Protein AF-A0A9Q4H996-F1 (afdb_monomer)

Radius of gyration: 12.14 Å; Cα contacts (8 Å, |Δi|>4): 19; chains: 1; bounding box: 23×21×29 Å

Secondary structure (DSSP, 8-state):
-----------S----EEEETTEEEEPPHHHHHHHHHH--

Mean predicted aligned error: 11.45 Å

Organism: Bacillus spizizenii (NCBI:txid96241)

Structure (mmCIF, N/CA/C/O backbone):
data_AF-A0A9Q4H996-F1
#
_entry.id   AF-A0A9Q4H996-F1
#
loop_
_atom_site.group_PDB
_atom_site.id
_atom_site.type_symbol
_atom_site.label_atom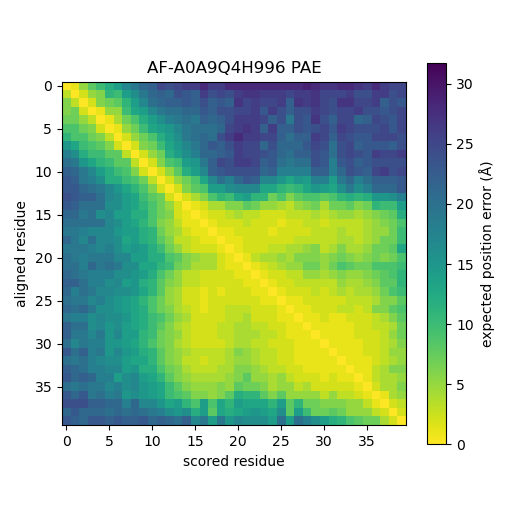_id
_atom_site.label_alt_id
_atom_site.label_comp_id
_atom_site.label_asym_id
_atom_site.label_entity_id
_atom_site.label_seq_id
_atom_site.pdbx_PDB_ins_code
_atom_site.Cartn_x
_atom_site.Cartn_y
_atom_site.Cartn_z
_atom_site.occupancy
_atom_site.B_iso_or_equiv
_atom_site.auth_seq_id
_atom_site.auth_comp_id
_atom_site.auth_asym_id
_atom_site.auth_atom_id
_atom_site.pdbx_PDB_model_num
ATOM 1 N N . MET A 1 1 ? -6.394 14.114 -21.477 1.00 41.19 1 MET A N 1
ATOM 2 C CA . MET A 1 1 ? -6.891 13.271 -20.369 1.00 41.19 1 MET A CA 1
ATOM 3 C C . MET A 1 1 ? -6.023 13.587 -19.159 1.00 41.19 1 MET A C 1
ATOM 5 O O . MET A 1 1 ? -4.945 13.025 -19.016 1.00 41.19 1 MET A O 1
ATOM 9 N N . GLU A 1 2 ? -6.408 14.608 -18.393 1.00 35.34 2 GLU A N 1
ATOM 10 C CA . GLU A 1 2 ? -5.640 15.069 -17.233 1.00 35.34 2 GLU A CA 1
ATOM 11 C C . GLU A 1 2 ? -5.692 14.020 -16.123 1.00 35.34 2 GLU A C 1
ATOM 13 O O . GLU A 1 2 ? -6.764 13.627 -15.669 1.00 35.34 2 GLU A O 1
ATOM 18 N N . LYS A 1 3 ? -4.523 13.536 -15.699 1.00 45.31 3 LYS A N 1
ATOM 19 C CA . LYS A 1 3 ? -4.392 12.775 -14.458 1.00 45.31 3 LYS A CA 1
ATOM 20 C C . LYS A 1 3 ? -4.141 13.793 -13.354 1.00 45.31 3 LYS A C 1
ATOM 22 O O . LYS A 1 3 ? -2.998 14.167 -13.116 1.00 45.31 3 LYS A O 1
ATOM 27 N N . THR A 1 4 ? -5.210 14.274 -12.727 1.00 43.88 4 THR A N 1
ATOM 28 C CA . THR A 1 4 ? -5.128 15.154 -11.559 1.00 43.88 4 THR A CA 1
ATOM 29 C C . THR A 1 4 ? -4.446 14.393 -10.423 1.00 43.88 4 THR A C 1
ATOM 31 O O . THR A 1 4 ? -5.041 13.535 -9.776 1.00 43.88 4 THR A O 1
ATOM 34 N N . TYR A 1 5 ? -3.157 14.658 -10.230 1.00 47.50 5 TYR A N 1
ATOM 35 C CA . TYR A 1 5 ? -2.370 14.114 -9.133 1.00 47.50 5 TYR A CA 1
ATOM 36 C C . TYR A 1 5 ? -2.542 15.052 -7.934 1.00 47.50 5 TYR A C 1
ATOM 38 O O . TYR A 1 5 ? -1.812 16.029 -7.785 1.00 47.50 5 TYR A O 1
ATOM 46 N N . CYS A 1 6 ? -3.567 14.809 -7.113 1.00 46.31 6 CYS A N 1
ATOM 47 C CA . CYS A 1 6 ? -3.719 15.504 -5.836 1.00 46.31 6 CYS A CA 1
ATOM 48 C C . CYS A 1 6 ? -2.610 15.040 -4.885 1.00 46.31 6 CYS A C 1
ATOM 50 O O . CYS A 1 6 ? -2.712 13.985 -4.265 1.00 46.31 6 CYS A O 1
ATOM 52 N N . HIS A 1 7 ? -1.542 15.831 -4.787 1.00 51.12 7 HIS A N 1
ATOM 53 C CA . HIS A 1 7 ? -0.551 15.724 -3.722 1.00 51.12 7 HIS A CA 1
ATOM 54 C C . HIS A 1 7 ? -1.092 16.429 -2.472 1.00 51.12 7 HIS A C 1
ATOM 56 O O . HIS A 1 7 ? -0.878 17.624 -2.272 1.00 51.12 7 HIS A O 1
ATOM 62 N N . SER A 1 8 ? -1.820 15.690 -1.636 1.00 50.69 8 SER A N 1
ATOM 63 C CA . SER A 1 8 ? -2.157 16.144 -0.287 1.00 50.69 8 SER A CA 1
ATOM 64 C C . SER A 1 8 ? -0.990 15.820 0.638 1.00 50.69 8 SER A C 1
ATOM 66 O O . SER A 1 8 ? -0.807 14.692 1.075 1.00 50.69 8 SER A O 1
ATOM 68 N N . SER A 1 9 ? -0.165 16.833 0.887 1.00 53.59 9 SER A N 1
ATOM 69 C CA . SER A 1 9 ? 0.954 16.803 1.825 1.00 53.59 9 SER A CA 1
ATOM 70 C C . SER A 1 9 ? 0.471 16.680 3.275 1.00 53.59 9 SER A C 1
ATOM 72 O O . SER A 1 9 ? 0.346 17.689 3.964 1.00 53.59 9 SER A O 1
ATOM 74 N N . GLU A 1 10 ? 0.265 15.462 3.773 1.00 52.25 10 GLU A N 1
ATOM 75 C CA . GLU A 1 10 ? 0.185 15.192 5.214 1.00 52.25 10 GLU A CA 1
ATOM 76 C C . GLU A 1 10 ? 1.293 14.214 5.625 1.00 52.25 10 GLU A C 1
ATOM 78 O O . GLU A 1 10 ? 1.324 13.040 5.263 1.00 52.25 10 GLU A O 1
ATOM 83 N N . LYS A 1 11 ? 2.268 14.744 6.373 1.00 52.94 11 LYS A N 1
ATOM 84 C CA . LYS A 1 11 ? 3.431 14.036 6.925 1.00 52.94 11 LYS A CA 1
ATOM 85 C C . LYS A 1 11 ? 3.013 13.039 8.017 1.00 52.94 11 LYS A C 1
ATOM 87 O O . LYS A 1 11 ? 3.275 13.252 9.197 1.00 52.94 11 LYS A O 1
ATOM 92 N N . G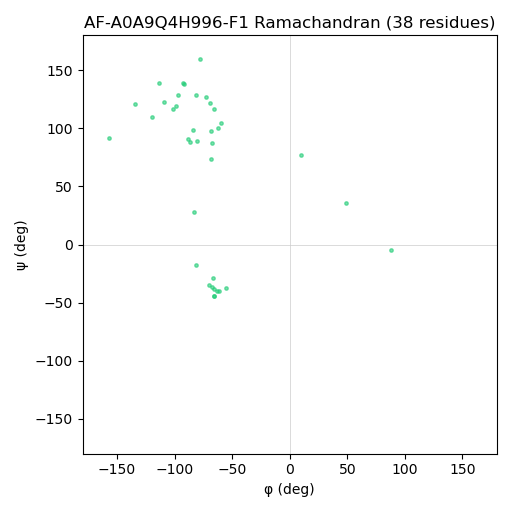LY A 1 12 ? 2.411 11.927 7.626 1.00 51.25 12 GLY A N 1
ATOM 93 C CA . GLY A 1 12 ? 2.162 10.785 8.498 1.00 51.25 12 GLY A CA 1
ATOM 94 C C . GLY A 1 12 ? 1.997 9.541 7.649 1.00 51.25 12 GLY A C 1
ATOM 95 O O . GLY A 1 12 ? 0.891 9.310 7.189 1.00 51.25 12 GLY A O 1
ATOM 96 N N . SER A 1 13 ? 3.099 8.807 7.405 1.00 61.28 13 SER A N 1
ATOM 97 C CA . SER A 1 13 ? 3.190 7.565 6.604 1.00 61.28 13 SER A CA 1
ATOM 98 C C . SER A 1 13 ? 1.913 7.254 5.828 1.00 61.28 13 SER A C 1
ATOM 100 O O . SER A 1 13 ? 1.100 6.437 6.269 1.00 61.28 13 SER A O 1
ATOM 102 N N . GLU A 1 14 ? 1.716 7.976 4.723 1.00 69.00 14 GLU A N 1
ATOM 103 C CA . GLU A 1 14 ? 0.490 7.919 3.939 1.00 69.00 14 GLU A CA 1
ATOM 104 C C . GLU A 1 14 ? 0.303 6.477 3.462 1.00 69.00 14 GLU A C 1
ATOM 106 O O . GLU A 1 14 ? 1.050 5.958 2.629 1.00 69.00 14 GLU A O 1
ATOM 111 N N . ALA A 1 15 ? -0.630 5.768 4.098 1.00 75.69 15 ALA A N 1
ATOM 112 C CA . ALA A 1 15 ? -0.882 4.376 3.787 1.00 75.69 15 ALA A CA 1
ATOM 113 C C . ALA A 1 15 ? -1.438 4.301 2.365 1.00 75.69 15 ALA A C 1
ATOM 115 O O . ALA A 1 15 ? -2.522 4.811 2.085 1.00 75.69 15 ALA A O 1
ATOM 116 N N . VAL A 1 16 ? -0.703 3.644 1.473 1.00 83.94 16 VAL A N 1
ATOM 117 C CA . VAL A 1 16 ? 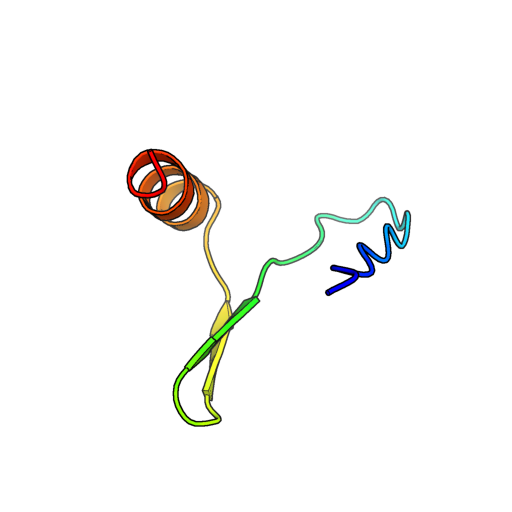-1.119 3.490 0.081 1.00 83.94 16 VAL A CA 1
ATOM 118 C C . VAL A 1 16 ? -2.107 2.335 -0.018 1.00 83.94 16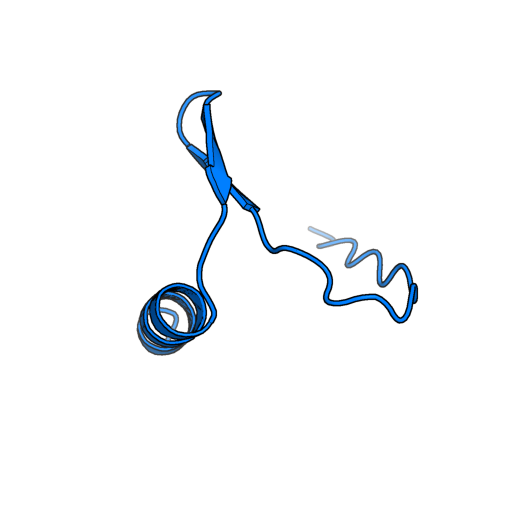 VAL A C 1
ATOM 120 O O . VAL A 1 16 ? -1.842 1.229 0.455 1.00 83.94 16 VAL A O 1
ATOM 123 N N . TYR A 1 17 ? -3.255 2.589 -0.643 1.00 88.88 17 TYR A N 1
ATOM 124 C CA . TYR A 1 17 ? -4.285 1.581 -0.874 1.00 88.88 17 TYR A CA 1
ATOM 125 C C . TYR A 1 17 ? -4.437 1.298 -2.365 1.00 88.88 17 TYR A C 1
ATOM 127 O O . TYR A 1 17 ? -4.472 2.215 -3.184 1.00 88.88 17 TYR A O 1
ATOM 135 N N . LEU A 1 18 ? -4.598 0.023 -2.710 1.00 87.06 18 LEU A N 1
ATOM 136 C CA . LEU A 1 18 ? -5.017 -0.409 -4.036 1.00 87.06 18 LEU A CA 1
ATOM 137 C C . LEU A 1 18 ? -6.522 -0.674 -4.025 1.00 87.06 18 LEU A C 1
ATOM 139 O O . LEU A 1 18 ? -7.013 -1.415 -3.173 1.00 87.06 18 LEU A O 1
ATOM 143 N N . THR A 1 19 ? -7.246 -0.090 -4.981 1.00 89.69 19 THR A N 1
ATOM 144 C CA . THR A 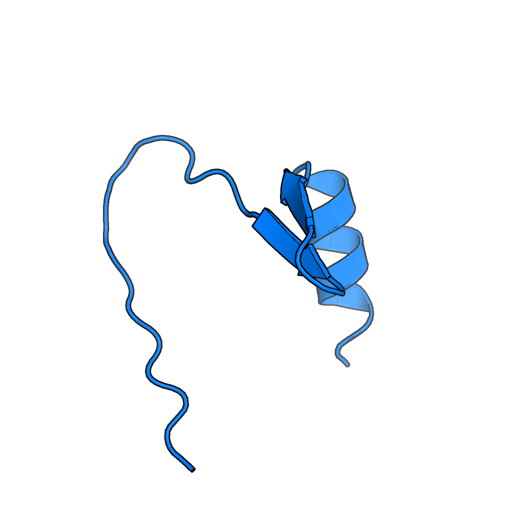1 19 ? -8.670 -0.385 -5.177 1.00 89.69 19 THR A CA 1
ATOM 145 C C . THR A 1 19 ? -8.833 -1.386 -6.313 1.00 89.69 19 THR A C 1
ATOM 147 O O . THR A 1 19 ? -8.451 -1.095 -7.446 1.00 89.69 19 THR A O 1
ATOM 150 N N . VAL A 1 20 ? -9.407 -2.557 -6.028 1.00 85.38 20 VAL A N 1
ATOM 151 C CA . VAL A 1 20 ? -9.666 -3.612 -7.022 1.00 85.38 20 VAL A CA 1
ATOM 152 C C . VAL A 1 20 ? -11.081 -4.136 -6.836 1.00 85.38 20 VAL A C 1
ATOM 154 O O . VAL A 1 20 ? -11.416 -4.624 -5.763 1.00 85.38 20 VAL A O 1
ATOM 157 N N . ARG A 1 21 ? -11.921 -4.043 -7.876 1.00 90.19 21 ARG A N 1
ATOM 158 C CA . ARG A 1 21 ? -13.314 -4.546 -7.871 1.00 90.19 21 ARG A CA 1
ATOM 159 C C . ARG A 1 21 ? -14.134 -4.115 -6.636 1.00 90.19 21 ARG A C 1
ATOM 161 O O . ARG A 1 21 ? -14.937 -4.888 -6.131 1.00 90.19 21 ARG A O 1
ATOM 168 N N . GLY A 1 22 ? -13.912 -2.896 -6.140 1.00 91.44 22 GLY A N 1
ATOM 169 C CA . GLY A 1 22 ? -14.600 -2.352 -4.960 1.00 91.44 22 GLY A CA 1
ATOM 170 C C . GLY A 1 22 ? -13.941 -2.663 -3.610 1.00 91.44 22 GLY A C 1
ATOM 171 O O . GLY A 1 22 ? -14.363 -2.117 -2.596 1.00 91.44 22 GLY A O 1
ATOM 172 N N . TYR A 1 23 ? -12.877 -3.466 -3.577 1.00 88.31 23 TYR A N 1
ATOM 173 C CA . TYR A 1 23 ? -12.098 -3.730 -2.367 1.00 88.31 23 TYR A CA 1
ATOM 174 C C . TYR A 1 23 ? -10.936 -2.748 -2.234 1.00 88.31 23 TYR A C 1
ATOM 176 O O . TYR A 1 23 ? -10.243 -2.479 -3.216 1.00 88.31 23 TYR A O 1
ATOM 184 N N . ARG A 1 24 ? -10.690 -2.257 -1.013 1.00 88.81 24 ARG A N 1
ATOM 185 C CA . ARG A 1 24 ? -9.504 -1.461 -0.658 1.00 88.81 24 ARG A CA 1
ATOM 186 C C . ARG A 1 24 ? -8.495 -2.336 0.074 1.00 88.81 24 ARG A C 1
ATOM 188 O O . ARG A 1 24 ? -8.760 -2.800 1.178 1.00 88.81 24 ARG A O 1
ATOM 195 N N . ILE A 1 25 ? -7.329 -2.522 -0.530 1.00 90.19 25 ILE A N 1
ATOM 196 C CA . ILE A 1 25 ? -6.234 -3.328 0.013 1.00 90.19 25 ILE A CA 1
ATOM 197 C C . ILE A 1 25 ? -5.120 -2.380 0.441 1.00 90.19 25 ILE A C 1
ATOM 199 O O . ILE A 1 25 ? -4.637 -1.600 -0.377 1.00 90.19 25 ILE A O 1
ATOM 203 N N . LYS A 1 26 ? -4.713 -2.430 1.712 1.00 90.62 26 LYS A N 1
ATOM 204 C CA . LYS A 1 26 ? -3.557 -1.670 2.201 1.00 90.62 26 LYS A CA 1
ATOM 205 C C . LYS A 1 26 ? -2.280 -2.315 1.672 1.00 90.62 26 LYS A C 1
ATOM 207 O O . LYS A 1 26 ? -2.088 -3.513 1.860 1.00 90.62 26 LYS A O 1
ATOM 212 N N . LEU A 1 27 ? -1.424 -1.532 1.029 1.00 87.38 27 LEU A N 1
ATOM 213 C CA . LEU A 1 27 ? -0.153 -2.011 0.504 1.00 87.38 27 LEU A CA 1
ATOM 214 C C . LEU A 1 27 ? 0.96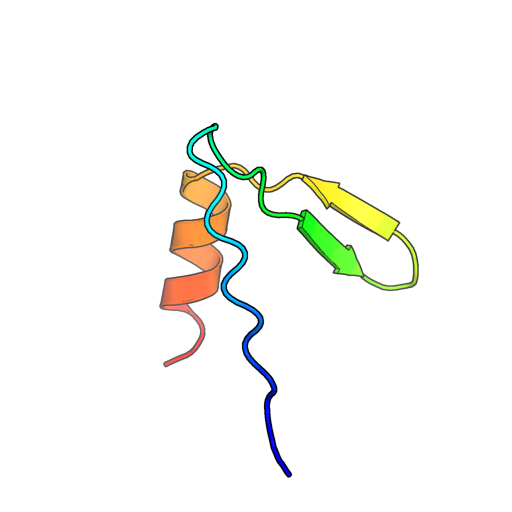7 -1.803 1.519 1.00 87.38 27 LEU A C 1
ATOM 216 O O . LEU A 1 27 ? 1.060 -0.751 2.158 1.00 87.38 27 LEU A O 1
ATOM 220 N N . SER A 1 28 ? 1.844 -2.798 1.631 1.00 89.62 28 SER A N 1
ATOM 221 C CA . SER A 1 28 ? 3.136 -2.622 2.287 1.00 89.62 28 SER A CA 1
ATOM 222 C C . SER A 1 28 ? 4.131 -1.905 1.357 1.00 89.62 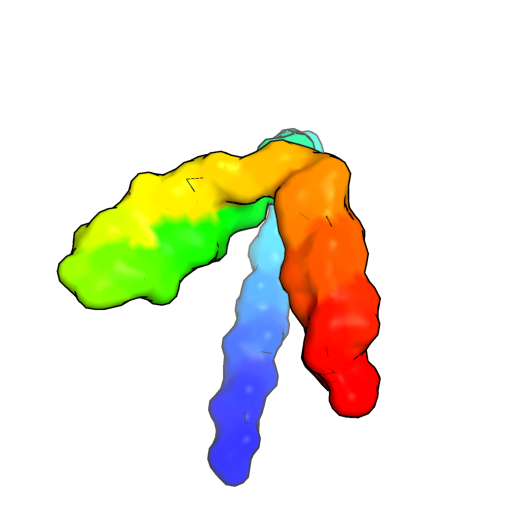28 SER A C 1
ATOM 224 O O . SER A 1 28 ? 3.971 -1.939 0.130 1.00 89.62 28 SER A O 1
ATOM 226 N N . PRO A 1 29 ? 5.197 -1.291 1.902 1.00 86.69 29 PRO A N 1
ATOM 227 C CA . PRO A 1 29 ? 6.252 -0.684 1.089 1.00 86.69 29 PRO A CA 1
ATOM 228 C C . PRO A 1 29 ? 6.883 -1.657 0.079 1.00 86.69 29 PRO A C 1
ATOM 230 O O . PRO A 1 29 ? 7.164 -1.279 -1.057 1.00 86.69 29 PRO A O 1
ATOM 233 N N . GLU A 1 30 ? 7.057 -2.927 0.457 1.00 88.44 30 GLU A N 1
ATOM 234 C CA . GLU A 1 30 ? 7.592 -3.964 -0.435 1.00 88.44 30 GLU A CA 1
ATOM 235 C C . GLU A 1 30 ? 6.652 -4.256 -1.609 1.00 88.44 30 GLU A C 1
ATOM 237 O O . GLU A 1 30 ? 7.090 -4.301 -2.759 1.00 88.44 30 GLU A O 1
ATOM 242 N N . GLN A 1 31 ? 5.346 -4.375 -1.351 1.00 87.19 31 GLN A N 1
ATOM 243 C CA . GLN A 1 31 ? 4.345 -4.567 -2.405 1.00 87.19 31 GLN A CA 1
ATOM 244 C C . GLN A 1 31 ? 4.286 -3.361 -3.346 1.00 87.19 31 GLN A C 1
ATOM 246 O O . GLN A 1 31 ? 4.203 -3.523 -4.563 1.00 87.19 31 GLN A O 1
ATOM 251 N N . MET A 1 32 ? 4.387 -2.148 -2.800 1.00 85.25 32 MET A N 1
ATOM 252 C CA . MET A 1 32 ? 4.428 -0.922 -3.593 1.00 85.25 32 MET A CA 1
ATOM 253 C C . MET A 1 32 ? 5.641 -0.893 -4.535 1.00 85.25 32 MET A C 1
ATOM 255 O O . MET A 1 32 ? 5.500 -0.510 -5.698 1.00 85.25 32 MET A O 1
ATOM 259 N N . LYS A 1 33 ? 6.808 -1.361 -4.070 1.00 86.62 33 LYS A N 1
ATOM 260 C CA . LYS A 1 33 ? 8.035 -1.471 -4.875 1.00 86.62 33 LYS A CA 1
ATOM 261 C C . LYS A 1 33 ? 7.907 -2.491 -6.011 1.00 86.62 33 LYS A C 1
ATOM 263 O O . LYS A 1 33 ? 8.401 -2.250 -7.108 1.00 86.62 33 LYS A O 1
ATOM 268 N N . LEU A 1 34 ? 7.229 -3.614 -5.772 1.00 86.44 34 LEU A N 1
ATOM 269 C CA . LEU A 1 34 ? 6.960 -4.609 -6.815 1.00 86.44 34 LEU A CA 1
ATOM 270 C C . LEU A 1 34 ? 6.022 -4.051 -7.891 1.00 86.44 34 LEU A C 1
ATOM 272 O O . LEU A 1 34 ? 6.285 -4.197 -9.081 1.00 86.44 34 LEU A O 1
ATOM 276 N N . ILE A 1 35 ? 4.958 -3.358 -7.484 1.00 81.88 35 ILE A N 1
ATOM 277 C CA . ILE A 1 35 ? 3.980 -2.782 -8.417 1.00 81.88 35 ILE A CA 1
ATOM 278 C C . ILE A 1 35 ? 4.602 -1.651 -9.249 1.00 81.88 35 ILE A C 1
ATOM 280 O O . ILE A 1 35 ? 4.286 -1.519 -10.432 1.00 81.88 35 ILE A O 1
ATOM 284 N N . SER A 1 36 ? 5.488 -0.838 -8.665 1.00 75.94 36 SER A N 1
ATOM 285 C CA . SER A 1 36 ? 6.171 0.232 -9.401 1.00 75.94 36 SER A CA 1
ATOM 286 C C . SER A 1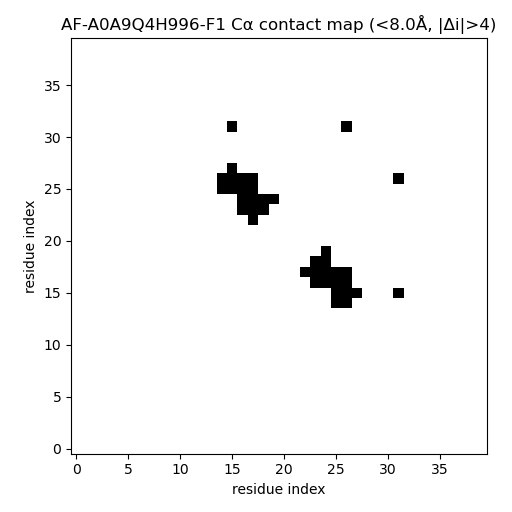 36 ? 7.183 -0.303 -10.416 1.00 75.94 36 SER A C 1
ATOM 288 O O . SER A 1 36 ? 7.295 0.264 -11.501 1.00 75.94 36 SER A O 1
ATOM 290 N N . ALA A 1 37 ? 7.860 -1.416 -10.118 1.00 76.19 37 ALA A N 1
ATOM 291 C CA . ALA A 1 37 ? 8.817 -2.046 -11.028 1.00 76.19 37 ALA A CA 1
ATOM 292 C C . ALA A 1 37 ? 8.165 -2.621 -12.299 1.00 76.19 37 ALA A C 1
ATOM 294 O O . ALA A 1 37 ? 8.803 -2.667 -13.348 1.00 76.19 37 ALA A O 1
ATOM 295 N N . VAL A 1 38 ? 6.898 -3.038 -12.217 1.00 67.25 38 VAL A N 1
ATOM 296 C CA . VAL A 1 38 ? 6.165 -3.676 -13.324 1.00 67.25 38 VAL A CA 1
ATOM 297 C C . VAL A 1 38 ? 5.604 -2.662 -14.333 1.00 67.25 38 VAL A C 1
ATOM 299 O O . VAL A 1 38 ? 5.294 -3.030 -15.459 1.00 67.25 38 VAL A O 1
ATOM 302 N N . ARG A 1 39 ? 5.490 -1.372 -13.987 1.00 62.19 39 ARG A N 1
ATOM 303 C CA . ARG A 1 39 ? 4.920 -0.330 -14.871 1.00 62.19 39 ARG A CA 1
ATOM 304 C C . ARG A 1 39 ? 5.914 0.262 -15.895 1.00 62.19 39 ARG A C 1
ATOM 306 O O . ARG A 1 39 ? 5.756 1.428 -16.254 1.00 62.19 39 ARG A O 1
ATOM 313 N N . LYS A 1 40 ? 6.932 -0.489 -16.329 1.00 52.53 40 LYS A N 1
ATOM 314 C CA . LYS A 1 40 ? 7.935 -0.024 -17.304 1.00 52.53 40 LYS A CA 1
ATOM 315 C C . LYS A 1 40 ? 7.518 -0.302 -18.745 1.00 52.53 40 LYS A C 1
ATOM 317 O O . LYS A 1 40 ? 6.919 -1.372 -18.975 1.00 52.53 40 LYS A O 1
#

Foldseek 3Di:
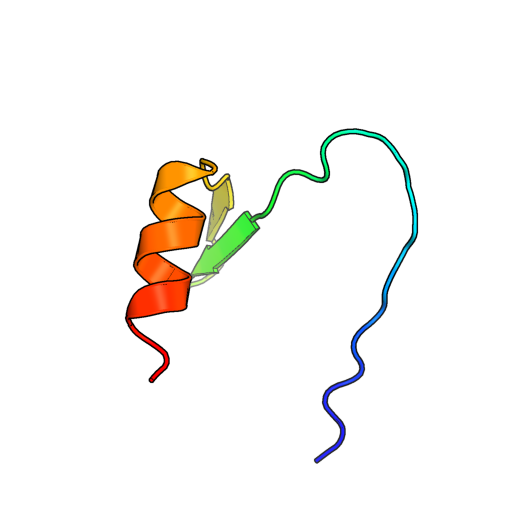DDPPDPPPDDPDPPFDWDADPNDTDTDDPVRVVVVVVPPD

Solvent-accessible surface area (backbone atoms only — not comparable to full-atom values): 2878 Å² total; per-residue (Å²): 136,86,80,83,78,81,80,77,90,60,100,59,84,74,79,50,65,49,78,55,99,89,43,78,42,81,52,52,74,68,55,50,53,55,58,61,66,67,74,115

pLDDT: mean 71.64, std 18.15, range [35.34, 91.44]

Sequence (40 aa):
MEKTYCHSSEKGSEAVYLTVRGYRIKLSPEQMKLISAVRK